Protein AF-A0A9E3ADY6-F1 (afdb_monomer_lite)

pLDDT: mean 89.78, std 7.15, range [55.94, 97.75]

Foldseek 3Di:
DVVVVVVVVVVVVVVVVCVVCVVPVVVVVVVVVVVVVVVVVCPDVVLVVVLVVVCVVCVVVVHHDPCSNVVSCVVVVVVVVVVVVVVVVVVVVVVVVVVVVVVVD

Radius of gyration: 21.52 Å; chains: 1; bounding box: 44×42×57 Å

Sequence (105 aa):
MAASFAMVVAANLGAWAFAAFAHAPTLLGAALLAYAFGLRHAFDADHIAAIDNVVRKLVQEGKRPYAVGLFFSLGHSTVVVLASIGIAVSATALKGRLEQAHLIG

Structure (mmCIF, N/CA/C/O backbone):
data_AF-A0A9E3ADY6-F1
#
_entry.id   AF-A0A9E3ADY6-F1
#
loop_
_atom_site.group_PDB
_atom_site.id
_atom_site.type_symbol
_atom_site.label_atom_id
_atom_site.label_alt_id
_atom_site.label_comp_id
_atom_site.label_asym_id
_atom_site.label_entity_id
_atom_site.label_seq_id
_atom_site.pdbx_PDB_ins_code
_atom_site.Cartn_x
_atom_site.Cartn_y
_atom_site.Cartn_z
_atom_site.occupancy
_atom_site.B_iso_or_equiv
_atom_site.auth_seq_id
_atom_site.auth_comp_id
_atom_site.auth_asym_id
_atom_site.auth_atom_id
_atom_site.pdbx_PDB_model_num
ATOM 1 N N . MET A 1 1 ? 14.697 -27.258 16.055 1.00 66.62 1 MET A N 1
ATOM 2 C CA . MET A 1 1 ? 14.034 -27.821 14.857 1.00 66.62 1 MET A CA 1
ATOM 3 C C . MET A 1 1 ? 13.241 -26.766 14.081 1.00 66.62 1 MET A C 1
ATOM 5 O O . MET A 1 1 ? 13.524 -26.576 12.912 1.00 66.62 1 MET A O 1
ATOM 9 N N . ALA A 1 2 ? 12.319 -26.013 14.694 1.00 76.62 2 ALA A N 1
ATOM 10 C CA . ALA A 1 2 ? 11.578 -24.955 13.983 1.00 76.62 2 ALA A CA 1
ATOM 11 C C . ALA A 1 2 ? 12.472 -23.809 13.452 1.00 76.62 2 ALA A C 1
ATOM 13 O O . ALA A 1 2 ? 12.310 -23.375 12.316 1.00 76.62 2 ALA A O 1
ATOM 14 N N . ALA A 1 3 ? 13.468 -23.377 14.235 1.00 82.75 3 ALA A N 1
ATOM 15 C CA . ALA A 1 3 ? 14.392 -22.307 13.840 1.00 82.75 3 ALA A CA 1
ATOM 16 C C . ALA A 1 3 ? 15.230 -22.650 12.593 1.00 82.75 3 ALA A C 1
ATOM 18 O O . ALA A 1 3 ? 15.433 -21.802 11.730 1.00 82.75 3 ALA A O 1
ATOM 19 N N . SER A 1 4 ? 15.668 -23.906 12.456 1.00 84.81 4 SER A N 1
ATOM 20 C CA . SER A 1 4 ? 16.431 -24.360 11.289 1.00 84.81 4 SER A CA 1
ATOM 21 C C . SER A 1 4 ? 15.569 -24.423 10.026 1.00 84.81 4 SER A C 1
ATOM 23 O O . SER A 1 4 ? 16.033 -24.034 8.961 1.00 84.81 4 SER A O 1
ATOM 25 N N . PHE A 1 5 ? 14.301 -24.838 10.135 1.00 89.88 5 PHE A N 1
ATOM 26 C CA . PHE A 1 5 ? 13.366 -24.800 9.004 1.00 89.88 5 PHE A CA 1
ATOM 27 C C . PHE A 1 5 ? 13.051 -23.366 8.567 1.00 89.88 5 PHE A C 1
ATOM 29 O O . PHE A 1 5 ? 13.124 -23.067 7.378 1.00 89.88 5 PHE A O 1
ATOM 36 N N . ALA A 1 6 ? 12.770 -22.465 9.514 1.00 90.00 6 ALA A N 1
ATOM 37 C CA . ALA A 1 6 ? 12.518 -21.056 9.214 1.00 90.00 6 ALA A CA 1
ATOM 38 C C . ALA A 1 6 ? 13.714 -20.397 8.506 1.00 90.00 6 ALA A C 1
ATOM 40 O O . ALA A 1 6 ? 13.534 -19.676 7.528 1.00 90.00 6 ALA A O 1
ATOM 41 N N . MET A 1 7 ? 14.936 -20.706 8.949 1.00 91.31 7 MET A N 1
ATOM 42 C CA . MET A 1 7 ? 16.163 -20.220 8.320 1.00 91.31 7 MET A CA 1
ATOM 43 C C . MET A 1 7 ? 16.314 -20.718 6.876 1.00 91.31 7 MET A C 1
ATOM 45 O O . MET A 1 7 ? 16.617 -19.925 5.990 1.00 91.31 7 MET A O 1
ATOM 49 N N . VAL A 1 8 ? 16.071 -22.008 6.614 1.00 93.00 8 VAL A N 1
ATOM 50 C CA . VAL A 1 8 ? 16.166 -22.579 5.256 1.00 93.00 8 V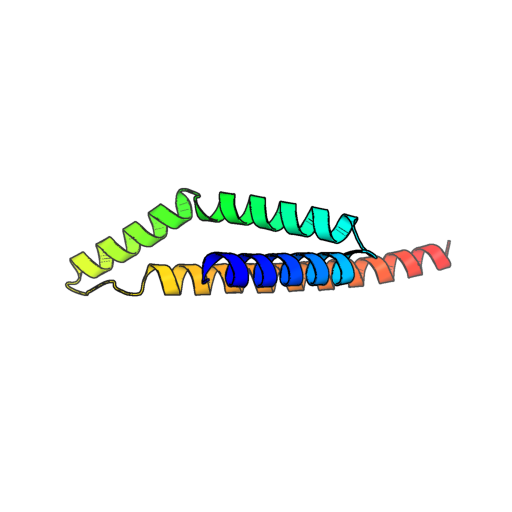AL A CA 1
ATOM 51 C C . VAL A 1 8 ? 15.108 -21.987 4.323 1.00 93.00 8 VAL A C 1
ATOM 53 O O . VAL A 1 8 ? 15.408 -21.707 3.162 1.00 93.00 8 VAL A O 1
ATOM 56 N N . VAL A 1 9 ? 13.890 -21.754 4.820 1.00 92.69 9 VAL A N 1
ATOM 57 C CA . VAL A 1 9 ? 12.824 -21.089 4.054 1.00 92.69 9 VAL A CA 1
ATOM 58 C C . VAL A 1 9 ? 13.212 -19.647 3.731 1.00 92.69 9 VAL A C 1
ATOM 60 O O . VAL A 1 9 ? 13.144 -19.248 2.572 1.00 92.69 9 VAL A O 1
ATOM 63 N N . ALA A 1 10 ? 13.686 -18.882 4.717 1.00 90.88 10 ALA A N 1
ATOM 64 C CA . ALA A 1 10 ? 14.126 -17.504 4.506 1.00 90.88 10 ALA A CA 1
ATOM 65 C C . ALA A 1 10 ? 15.295 -17.418 3.507 1.00 90.88 10 ALA A C 1
ATOM 67 O O . ALA A 1 10 ? 15.281 -16.575 2.612 1.00 90.88 10 ALA A O 1
ATOM 68 N N . ALA A 1 11 ? 16.271 -18.327 3.611 1.00 90.50 11 ALA A N 1
ATOM 69 C CA . ALA A 1 11 ? 17.401 -18.404 2.689 1.00 90.50 11 ALA A CA 1
ATOM 70 C C . ALA A 1 11 ? 16.960 -18.733 1.253 1.00 90.50 11 ALA A C 1
ATOM 72 O O . ALA A 1 11 ? 17.439 -18.108 0.309 1.00 90.50 11 ALA A O 1
ATOM 73 N N . ASN A 1 12 ? 16.011 -19.660 1.079 1.00 91.06 12 ASN A N 1
ATOM 74 C CA . ASN A 1 12 ? 15.456 -19.972 -0.238 1.00 91.06 12 ASN A CA 1
ATOM 75 C C . ASN A 1 12 ? 14.689 -18.786 -0.829 1.00 91.06 12 ASN A C 1
ATOM 77 O O . ASN A 1 12 ? 14.913 -18.445 -1.985 1.00 91.06 12 ASN A O 1
ATOM 81 N N . LEU A 1 13 ? 13.842 -18.112 -0.047 1.00 90.38 13 LEU A N 1
ATOM 82 C CA . LEU A 1 13 ? 13.121 -16.920 -0.510 1.00 90.38 13 LEU A CA 1
ATOM 83 C C . LEU A 1 13 ? 14.086 -15.802 -0.928 1.00 90.38 13 LEU A C 1
ATOM 85 O O . LEU A 1 13 ? 13.892 -15.184 -1.974 1.00 90.38 13 LEU A O 1
ATOM 89 N N . GLY A 1 14 ? 15.154 -15.589 -0.154 1.00 84.12 14 GLY A N 1
ATOM 90 C CA . GLY A 1 14 ? 16.215 -14.644 -0.496 1.00 84.12 14 GLY A CA 1
ATOM 91 C C . GLY A 1 14 ? 16.934 -15.012 -1.795 1.00 84.12 14 GLY A C 1
ATOM 92 O O . GLY A 1 14 ? 17.119 -14.152 -2.653 1.00 84.12 14 GLY A O 1
ATOM 93 N N . ALA A 1 15 ? 17.282 -16.288 -1.981 1.00 85.31 15 ALA A N 1
ATOM 94 C CA . ALA A 1 15 ? 17.931 -16.772 -3.198 1.00 85.31 15 ALA A CA 1
ATOM 95 C C . ALA A 1 15 ? 17.025 -16.659 -4.436 1.00 85.31 15 ALA A C 1
ATOM 97 O O . ALA A 1 15 ? 17.489 -16.244 -5.496 1.00 85.31 15 ALA A O 1
ATOM 98 N N . TRP A 1 16 ? 15.732 -16.970 -4.304 1.00 83.12 16 TRP A N 1
ATOM 99 C CA . TRP A 1 16 ? 14.751 -16.835 -5.384 1.00 83.12 16 TRP A CA 1
ATOM 100 C C . TRP A 1 16 ? 14.524 -15.375 -5.770 1.00 83.12 16 TRP A C 1
ATOM 102 O O . TRP A 1 16 ? 14.522 -15.055 -6.956 1.00 83.12 16 TRP A O 1
ATOM 112 N N . ALA A 1 17 ? 14.388 -14.479 -4.789 1.00 78.81 17 ALA A N 1
ATOM 113 C CA . ALA A 1 17 ? 14.292 -13.047 -5.049 1.00 78.81 17 ALA A CA 1
ATOM 114 C C . ALA A 1 17 ? 15.567 -12.531 -5.731 1.00 78.81 17 ALA A C 1
ATOM 116 O O . ALA A 1 17 ? 15.494 -11.859 -6.756 1.00 78.81 17 ALA A O 1
ATOM 117 N N . PHE A 1 18 ? 16.744 -12.901 -5.222 1.00 79.31 18 PHE A N 1
ATOM 118 C CA . PHE A 1 18 ? 18.010 -12.512 -5.835 1.00 79.31 18 PHE A CA 1
ATOM 119 C C . PHE A 1 18 ? 18.116 -13.005 -7.281 1.00 79.31 18 PHE A C 1
ATOM 121 O O . PHE A 1 18 ? 18.422 -12.210 -8.158 1.00 79.31 18 PHE A O 1
ATOM 128 N N . ALA A 1 19 ? 17.794 -14.271 -7.560 1.00 81.81 19 ALA A N 1
ATOM 129 C CA . ALA A 1 19 ? 17.806 -14.815 -8.917 1.00 81.81 19 ALA A CA 1
ATOM 130 C C . ALA A 1 19 ? 16.794 -14.118 -9.846 1.00 81.81 19 ALA A C 1
ATOM 132 O O . ALA A 1 19 ? 17.133 -13.787 -10.980 1.00 81.81 19 ALA A O 1
ATOM 133 N N . ALA A 1 20 ? 15.578 -13.839 -9.364 1.00 79.50 20 ALA A N 1
ATOM 134 C CA . ALA A 1 20 ? 14.536 -13.169 -10.144 1.00 79.50 20 ALA A CA 1
ATOM 135 C C . ALA A 1 20 ? 14.891 -11.714 -10.498 1.00 79.50 20 ALA A C 1
ATOM 137 O O . ALA A 1 20 ? 14.508 -11.226 -11.561 1.00 79.50 20 ALA A O 1
ATOM 138 N N . PHE A 1 21 ? 15.639 -11.025 -9.630 1.00 76.56 21 PHE A N 1
ATOM 139 C CA . PHE A 1 21 ? 16.004 -9.617 -9.804 1.00 76.56 21 PHE A CA 1
ATOM 140 C C . PHE A 1 21 ? 17.485 -9.387 -10.155 1.00 76.56 21 PHE A C 1
ATOM 142 O O . PHE A 1 21 ? 17.886 -8.238 -10.348 1.00 76.56 21 PHE A O 1
ATOM 149 N N . ALA A 1 22 ? 18.291 -10.445 -10.309 1.00 78.81 22 ALA A N 1
ATOM 150 C CA . ALA A 1 22 ? 19.719 -10.362 -10.642 1.00 78.81 22 ALA A CA 1
ATOM 151 C C . ALA A 1 22 ? 19.974 -9.595 -11.948 1.00 78.81 22 ALA A C 1
ATOM 153 O O . ALA A 1 22 ? 20.972 -8.890 -12.079 1.00 78.81 22 ALA A O 1
ATOM 154 N N . HIS A 1 23 ? 19.046 -9.696 -12.900 1.00 81.06 23 HIS A N 1
ATOM 155 C CA . HIS A 1 23 ? 19.117 -9.008 -14.189 1.00 81.06 23 HIS A CA 1
ATOM 156 C C . HIS A 1 23 ? 18.611 -7.554 -14.145 1.00 81.06 23 HIS A C 1
ATOM 158 O O . HIS A 1 23 ? 18.743 -6.838 -15.135 1.00 81.06 23 HIS A O 1
ATOM 164 N N . ALA A 1 24 ? 18.045 -7.100 -13.021 1.00 82.50 24 ALA A N 1
ATOM 165 C CA . ALA A 1 24 ? 17.486 -5.758 -12.864 1.00 82.50 24 ALA A CA 1
ATOM 166 C C . ALA A 1 24 ? 17.726 -5.174 -11.451 1.00 82.50 24 ALA A C 1
ATOM 168 O O . ALA A 1 24 ? 16.772 -4.845 -10.736 1.00 82.50 24 ALA A O 1
ATOM 169 N N . PRO A 1 25 ? 18.994 -4.990 -11.032 1.00 81.25 25 PRO A N 1
ATOM 170 C CA . PRO A 1 25 ? 19.331 -4.529 -9.681 1.00 81.25 25 PRO A CA 1
ATOM 171 C C . PRO A 1 25 ? 18.776 -3.131 -9.365 1.00 81.25 25 PRO A C 1
ATOM 173 O O . PRO A 1 25 ? 18.425 -2.837 -8.223 1.00 81.25 25 PRO A O 1
ATOM 176 N N . THR A 1 26 ? 18.632 -2.273 -10.377 1.00 86.06 26 THR A N 1
ATOM 177 C CA . THR A 1 26 ? 18.021 -0.944 -10.236 1.00 86.06 26 THR A CA 1
ATOM 178 C C . THR A 1 26 ? 16.526 -1.020 -9.925 1.00 86.06 26 THR A C 1
ATOM 180 O O . THR A 1 26 ? 16.043 -0.249 -9.097 1.00 86.06 26 THR A O 1
ATOM 183 N N . LEU A 1 27 ? 15.796 -1.972 -10.521 1.00 84.25 27 LEU A N 1
ATOM 184 C CA . LEU A 1 27 ? 14.380 -2.200 -10.217 1.00 84.25 27 LEU A CA 1
ATOM 185 C C . LEU A 1 27 ? 14.196 -2.742 -8.800 1.00 84.25 27 LEU A C 1
ATOM 187 O O . LEU A 1 27 ? 13.268 -2.325 -8.112 1.00 84.25 27 LEU A O 1
ATOM 191 N N . LEU A 1 28 ? 15.099 -3.611 -8.337 1.00 84.06 28 LEU A N 1
ATOM 192 C CA . LEU A 1 28 ? 15.078 -4.096 -6.957 1.00 84.06 28 LEU A CA 1
ATOM 193 C C . LEU A 1 28 ? 15.291 -2.951 -5.956 1.00 84.06 28 LEU A C 1
ATOM 195 O O . LEU A 1 28 ? 14.540 -2.831 -4.990 1.00 84.06 28 LEU A O 1
ATOM 199 N N . GLY A 1 29 ? 16.269 -2.076 -6.211 1.00 87.56 29 GLY A N 1
ATOM 200 C CA . GLY A 1 29 ? 16.496 -0.881 -5.394 1.00 87.56 29 GLY A CA 1
ATOM 201 C C . GLY A 1 29 ? 15.281 0.052 -5.370 1.00 87.56 29 GLY A C 1
ATOM 202 O O . GLY A 1 29 ? 14.856 0.486 -4.300 1.00 87.56 29 GLY A O 1
ATOM 203 N N . ALA A 1 30 ? 14.667 0.301 -6.530 1.00 89.62 30 ALA A N 1
ATOM 204 C CA . ALA A 1 30 ? 13.446 1.098 -6.629 1.00 89.62 30 ALA A CA 1
ATOM 205 C C . ALA A 1 30 ? 12.266 0.457 -5.878 1.00 89.62 30 ALA A C 1
ATOM 207 O O . ALA A 1 30 ? 11.536 1.164 -5.187 1.00 89.62 30 ALA A O 1
ATOM 208 N N . ALA A 1 31 ? 12.102 -0.868 -5.952 1.00 86.81 31 ALA A N 1
ATOM 209 C CA . ALA A 1 31 ? 11.058 -1.596 -5.234 1.00 86.81 31 ALA A CA 1
ATOM 210 C C . ALA A 1 31 ? 11.241 -1.519 -3.711 1.00 86.81 31 ALA A C 1
ATOM 212 O O . ALA A 1 31 ? 10.275 -1.281 -2.989 1.00 86.81 31 ALA A O 1
ATOM 213 N N . LEU A 1 32 ? 12.476 -1.661 -3.216 1.00 90.31 32 LEU A N 1
ATOM 214 C CA . LEU A 1 32 ? 12.785 -1.517 -1.790 1.00 90.31 32 LEU A CA 1
ATOM 215 C C . LEU A 1 32 ? 12.520 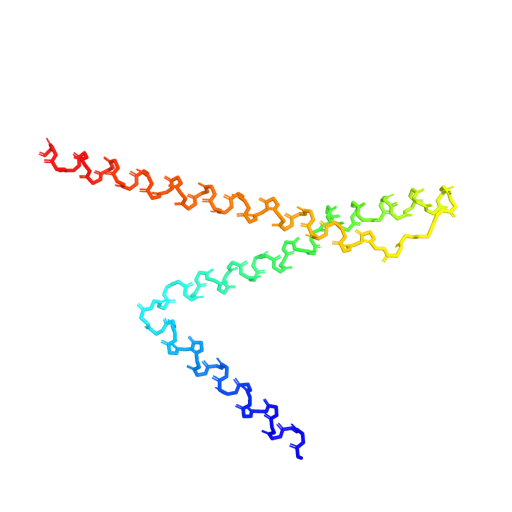-0.095 -1.289 1.00 90.31 32 LEU A C 1
ATOM 217 O O . LEU A 1 32 ? 11.928 0.077 -0.225 1.00 90.31 32 LEU A O 1
ATOM 221 N N . LEU A 1 33 ? 12.912 0.923 -2.062 1.00 93.62 33 LEU A N 1
ATOM 222 C CA . LEU A 1 33 ? 12.605 2.315 -1.736 1.00 93.62 33 LEU A CA 1
ATOM 223 C C . LEU A 1 33 ? 11.096 2.562 -1.741 1.00 93.62 33 LEU A C 1
ATOM 225 O O . LEU A 1 33 ? 10.578 3.123 -0.781 1.00 93.62 33 LEU A O 1
ATOM 229 N N . ALA A 1 34 ? 10.383 2.105 -2.773 1.00 91.31 34 ALA A N 1
ATOM 230 C CA . ALA A 1 34 ? 8.930 2.221 -2.851 1.00 91.31 34 ALA A CA 1
ATOM 231 C C . ALA A 1 34 ? 8.245 1.551 -1.649 1.00 91.31 34 ALA A C 1
ATOM 233 O O . ALA A 1 34 ? 7.338 2.134 -1.061 1.00 91.31 34 ALA A O 1
ATOM 234 N N . TYR A 1 35 ? 8.722 0.376 -1.228 1.00 90.56 35 TYR A N 1
ATOM 235 C CA . TYR A 1 35 ? 8.235 -0.302 -0.029 1.00 90.56 35 TYR A CA 1
ATOM 236 C C . TYR A 1 35 ? 8.514 0.502 1.247 1.00 90.56 35 TYR A C 1
ATOM 238 O O . TYR A 1 35 ? 7.614 0.682 2.061 1.00 90.56 35 TYR A O 1
ATOM 246 N N . ALA A 1 36 ? 9.727 1.033 1.419 1.00 94.88 36 ALA A N 1
ATOM 247 C CA . ALA A 1 36 ? 10.084 1.830 2.592 1.00 94.88 36 ALA A CA 1
ATOM 248 C C . ALA A 1 36 ? 9.285 3.143 2.673 1.00 94.88 36 ALA A C 1
ATOM 250 O O . ALA A 1 36 ? 8.774 3.495 3.738 1.00 94.88 36 ALA A O 1
ATOM 251 N N . PHE A 1 37 ? 9.133 3.851 1.550 1.00 94.44 37 PHE A N 1
ATOM 252 C CA . PHE A 1 37 ? 8.307 5.056 1.473 1.00 94.44 37 PHE A CA 1
ATOM 253 C C . PHE A 1 37 ? 6.825 4.744 1.689 1.00 94.44 37 PHE A C 1
ATOM 255 O O . PHE A 1 37 ? 6.162 5.485 2.406 1.00 94.44 37 PHE A O 1
ATOM 262 N N . GLY A 1 38 ? 6.321 3.634 1.145 1.00 91.81 38 GLY A N 1
ATOM 263 C CA . GLY A 1 38 ? 4.956 3.169 1.391 1.00 91.81 38 GLY A CA 1
ATOM 264 C C . GLY A 1 38 ? 4.713 2.808 2.857 1.00 91.81 38 GLY A C 1
ATOM 265 O O . GLY A 1 38 ? 3.696 3.200 3.421 1.00 91.81 38 GLY A O 1
ATOM 266 N N . LEU A 1 39 ? 5.668 2.131 3.504 1.00 91.31 39 LEU A N 1
ATOM 267 C CA . LEU A 1 39 ? 5.595 1.806 4.929 1.00 91.31 39 LEU A CA 1
ATOM 268 C C . LEU A 1 39 ? 5.564 3.074 5.782 1.00 91.31 39 LEU A C 1
ATOM 270 O O . LEU A 1 39 ? 4.762 3.158 6.703 1.00 91.31 39 LEU A O 1
ATOM 274 N N . ARG A 1 40 ? 6.399 4.071 5.461 1.00 93.31 40 ARG A N 1
ATOM 275 C CA . ARG A 1 40 ? 6.351 5.385 6.116 1.00 93.31 40 ARG A CA 1
ATOM 276 C C . ARG A 1 40 ? 4.991 6.053 5.916 1.00 93.31 40 ARG A C 1
ATOM 278 O O . ARG A 1 40 ? 4.412 6.508 6.892 1.00 93.31 40 ARG A O 1
ATOM 285 N N . HIS A 1 41 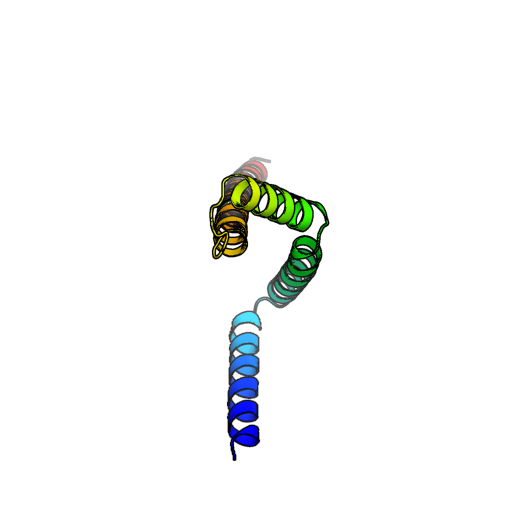? 4.498 6.077 4.680 1.00 92.88 41 HIS A N 1
ATOM 286 C CA . HIS A 1 41 ? 3.227 6.706 4.335 1.00 92.88 41 HIS A CA 1
ATOM 287 C C . HIS A 1 41 ? 2.042 6.076 5.077 1.00 92.88 41 HIS A C 1
ATOM 289 O O . HIS A 1 41 ? 1.145 6.783 5.512 1.00 92.88 41 HIS A O 1
ATOM 295 N N . ALA A 1 42 ? 2.062 4.760 5.302 1.00 87.56 42 ALA A N 1
ATOM 296 C CA . ALA A 1 42 ? 1.014 4.064 6.051 1.00 87.56 42 ALA A CA 1
ATOM 297 C C . ALA A 1 42 ? 0.876 4.518 7.522 1.00 87.56 42 ALA A C 1
ATOM 299 O O . ALA A 1 42 ? -0.139 4.226 8.155 1.00 87.56 42 ALA A O 1
ATOM 300 N N . PHE A 1 43 ? 1.885 5.199 8.078 1.00 89.62 43 PHE A N 1
ATOM 301 C CA . PHE A 1 43 ? 1.860 5.772 9.429 1.00 89.62 43 PHE A CA 1
ATOM 302 C C . PHE A 1 43 ? 1.563 7.278 9.445 1.00 89.62 43 PHE A C 1
ATOM 304 O O . PHE A 1 43 ? 1.644 7.898 10.510 1.00 89.62 43 PHE A O 1
ATOM 311 N N . ASP A 1 44 ? 1.232 7.878 8.301 1.00 93.56 44 ASP A N 1
ATOM 312 C CA . ASP A 1 44 ? 0.897 9.294 8.242 1.00 93.56 44 ASP A CA 1
ATOM 313 C C . ASP A 1 44 ? -0.401 9.590 9.026 1.00 93.56 44 ASP A C 1
ATOM 315 O O . ASP A 1 44 ? -1.302 8.758 9.196 1.00 93.56 44 ASP A O 1
ATOM 319 N N . ALA A 1 45 ? -0.473 10.802 9.583 1.00 93.75 45 ALA A N 1
ATOM 320 C CA . ALA A 1 45 ? -1.522 11.181 10.529 1.00 93.75 45 ALA A CA 1
ATOM 321 C C . ALA A 1 45 ? -2.925 11.226 9.901 1.00 93.75 45 ALA A C 1
ATOM 323 O O . ALA A 1 45 ? -3.919 11.088 10.614 1.00 93.75 45 ALA A O 1
ATOM 324 N N . ASP A 1 46 ? -3.024 11.409 8.586 1.00 93.88 46 ASP A N 1
ATOM 325 C CA . ASP A 1 46 ? -4.286 11.435 7.852 1.00 93.88 46 ASP A CA 1
ATOM 326 C C . ASP A 1 46 ? -4.976 10.066 7.851 1.00 93.88 46 ASP A C 1
ATOM 328 O O . ASP A 1 46 ? -6.189 10.000 8.063 1.00 93.88 46 ASP A O 1
ATOM 332 N N . HIS A 1 47 ? -4.223 8.968 7.709 1.00 94.06 47 HIS A N 1
ATOM 333 C CA . HIS A 1 47 ? -4.781 7.612 7.783 1.00 94.06 47 HIS A CA 1
ATOM 334 C C . HIS A 1 47 ? -5.323 7.314 9.180 1.00 94.06 47 HIS A C 1
ATOM 336 O O . HIS A 1 47 ? -6.454 6.842 9.327 1.00 94.06 47 HIS A O 1
ATOM 342 N N . ILE A 1 48 ? -4.547 7.653 10.214 1.00 93.88 48 ILE A N 1
ATOM 343 C CA . ILE A 1 48 ? -4.942 7.457 11.614 1.00 93.88 48 ILE A CA 1
ATOM 344 C C . ILE A 1 48 ? -6.182 8.300 11.942 1.00 93.88 48 ILE A C 1
ATOM 346 O O . ILE A 1 48 ? -7.150 7.776 12.496 1.00 93.88 48 ILE A O 1
ATOM 350 N N . ALA A 1 49 ? -6.192 9.580 11.559 1.00 96.00 49 ALA A N 1
ATOM 351 C CA . ALA A 1 49 ? -7.312 10.485 11.813 1.00 96.00 49 ALA A CA 1
ATOM 352 C C . ALA A 1 49 ? -8.590 10.061 11.073 1.00 96.00 49 ALA A C 1
ATOM 354 O O . ALA A 1 49 ? -9.686 10.146 11.630 1.00 96.00 49 ALA A O 1
ATOM 355 N N . ALA A 1 50 ? -8.475 9.573 9.834 1.00 94.94 50 ALA A N 1
ATOM 356 C CA . ALA A 1 50 ? -9.616 9.074 9.073 1.00 94.94 50 ALA A CA 1
ATOM 357 C C . ALA A 1 50 ? -10.240 7.833 9.731 1.00 94.94 50 ALA A C 1
ATOM 359 O O . ALA A 1 50 ? -11.459 7.784 9.917 1.00 94.94 50 ALA A O 1
ATOM 360 N N . ILE A 1 51 ? -9.416 6.853 10.126 1.00 95.75 51 ILE A N 1
ATOM 361 C CA . ILE A 1 51 ? -9.889 5.644 10.812 1.00 95.75 51 ILE A CA 1
ATOM 362 C C . ILE A 1 51 ? -10.534 6.010 12.155 1.00 95.75 51 ILE A C 1
ATOM 364 O O . ILE A 1 51 ? -11.648 5.559 12.426 1.00 95.75 51 ILE A O 1
ATOM 368 N N . ASP A 1 52 ? -9.886 6.851 12.968 1.00 96.00 52 ASP A N 1
ATOM 369 C CA . ASP A 1 52 ? -10.405 7.274 14.277 1.00 96.00 52 ASP A CA 1
ATOM 370 C C . ASP A 1 52 ? -11.760 7.987 14.151 1.00 96.00 52 ASP A C 1
ATOM 372 O O . ASP A 1 52 ? -12.713 7.622 14.840 1.00 96.00 52 ASP A O 1
ATOM 376 N N . ASN A 1 53 ? -11.901 8.924 13.208 1.00 96.62 53 ASN A N 1
ATOM 377 C CA . ASN A 1 53 ? -13.165 9.627 12.976 1.00 96.62 53 ASN A CA 1
ATOM 378 C C . ASN A 1 53 ? -14.310 8.669 12.612 1.00 96.62 53 ASN A C 1
ATOM 380 O O . ASN A 1 53 ? -15.418 8.789 13.143 1.00 96.62 53 ASN A O 1
ATOM 384 N N . VAL A 1 54 ? -14.058 7.690 11.737 1.00 96.12 54 VAL A N 1
ATOM 385 C CA . VAL A 1 54 ? -15.074 6.701 11.341 1.00 96.12 54 VAL A CA 1
ATOM 386 C C . VAL A 1 54 ? -15.419 5.767 12.502 1.00 96.12 54 VAL A C 1
ATOM 388 O O . VAL A 1 54 ? -16.598 5.487 12.732 1.00 96.12 54 VAL A O 1
ATOM 391 N N . VAL A 1 55 ? -14.420 5.316 13.265 1.00 97.06 55 VAL A N 1
ATOM 392 C CA . VAL A 1 55 ? -14.614 4.497 14.470 1.00 97.06 55 VAL A CA 1
ATOM 393 C C . VAL A 1 55 ? -15.470 5.247 15.490 1.00 97.06 55 VAL A C 1
ATOM 395 O O . VAL A 1 55 ? -16.484 4.710 15.937 1.00 97.06 55 VAL A O 1
ATOM 398 N N . ARG A 1 56 ? -15.126 6.501 15.810 1.00 96.25 56 ARG A N 1
ATOM 399 C CA . ARG A 1 56 ? -15.888 7.344 16.744 1.00 96.25 56 ARG A CA 1
ATOM 400 C C . ARG A 1 56 ? -17.323 7.546 16.282 1.00 96.25 56 ARG A C 1
ATOM 402 O O . ARG A 1 56 ? -18.235 7.385 17.088 1.00 96.25 56 ARG A O 1
ATOM 409 N N . LYS 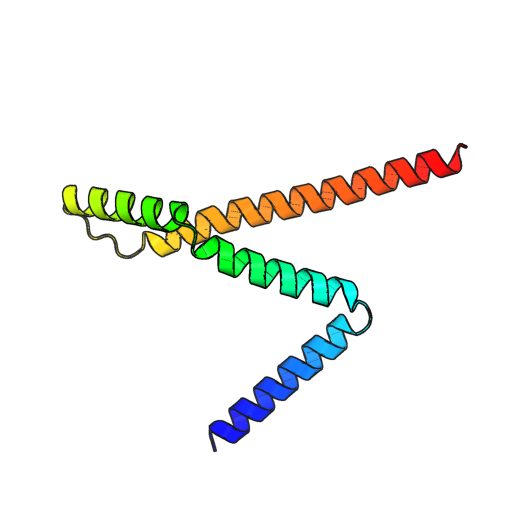A 1 57 ? -17.536 7.832 14.995 1.00 95.75 57 LYS A N 1
ATOM 410 C CA . LYS A 1 57 ? -18.877 7.979 14.416 1.00 95.75 57 LYS A CA 1
ATOM 411 C C . LYS A 1 57 ? -19.707 6.701 14.564 1.00 95.75 57 LYS A C 1
ATOM 413 O O . LYS A 1 57 ? -20.850 6.762 15.001 1.00 95.75 57 LYS A O 1
ATOM 418 N N . LEU A 1 58 ? -19.140 5.537 14.247 1.00 96.19 58 LEU A N 1
ATOM 419 C CA . LEU A 1 58 ? -19.843 4.256 14.382 1.00 96.19 58 LEU A CA 1
ATOM 420 C C . LEU A 1 58 ? -20.182 3.937 15.841 1.00 96.19 58 LEU A C 1
ATOM 422 O O . LEU A 1 58 ? -21.285 3.472 16.113 1.00 96.19 58 LEU A O 1
ATOM 426 N N . VAL A 1 59 ? -19.275 4.234 16.774 1.00 96.94 59 VAL A N 1
ATOM 427 C CA . VAL A 1 59 ? -19.524 4.065 18.213 1.00 96.94 59 VAL A CA 1
ATOM 428 C C . VAL A 1 59 ? -20.631 5.003 18.701 1.00 96.94 59 VAL A C 1
ATOM 430 O O . VAL A 1 59 ? -21.503 4.561 19.443 1.00 96.94 59 VAL A O 1
ATOM 433 N N . GLN A 1 60 ? -20.648 6.264 18.255 1.00 96.62 60 GLN A N 1
ATOM 434 C CA . GLN A 1 60 ? -21.727 7.216 18.562 1.00 96.62 60 GLN A CA 1
ATOM 435 C C . GLN A 1 60 ? -23.089 6.751 18.023 1.00 96.62 60 GLN A C 1
ATOM 437 O O . GLN A 1 60 ? -24.112 6.973 18.662 1.00 96.62 60 GLN A O 1
ATOM 442 N N . GLU A 1 61 ? -23.107 6.054 16.885 1.00 96.31 61 GLU A N 1
ATOM 443 C CA . GLU A 1 61 ? -24.303 5.411 16.321 1.00 96.31 61 GLU A CA 1
ATOM 444 C C . GLU A 1 61 ? -24.666 4.071 17.003 1.00 96.31 61 GLU A C 1
ATOM 446 O O . GLU A 1 61 ? -25.583 3.383 16.555 1.00 96.31 61 GLU A O 1
ATOM 451 N N . GLY A 1 62 ? -23.944 3.654 18.051 1.00 94.62 62 GLY A N 1
ATOM 452 C CA . GLY A 1 62 ? -24.154 2.378 18.747 1.00 94.62 62 GLY A CA 1
ATOM 453 C C . GLY A 1 62 ? -23.710 1.137 17.957 1.00 94.62 62 GLY A C 1
ATOM 454 O O . GLY A 1 62 ? -24.014 0.008 18.348 1.00 94.62 62 GLY A O 1
ATOM 455 N N . LYS A 1 63 ? -22.992 1.315 16.843 1.00 94.19 63 LYS A N 1
ATOM 456 C CA . LYS A 1 63 ? -22.478 0.235 15.989 1.00 94.19 63 LYS A CA 1
ATOM 457 C C . LYS A 1 63 ? -21.098 -0.215 16.462 1.00 94.19 63 LYS A C 1
ATOM 459 O O . LYS A 1 63 ? -20.340 0.543 17.060 1.00 94.19 63 LYS A O 1
ATOM 464 N N . ARG A 1 64 ? -20.736 -1.463 16.152 1.00 91.75 64 ARG A N 1
ATOM 465 C CA . ARG A 1 64 ? -19.423 -2.024 16.502 1.00 91.75 64 ARG A CA 1
ATOM 466 C C . ARG A 1 64 ? -18.437 -1.941 15.322 1.00 91.75 64 ARG A C 1
ATOM 468 O O . ARG A 1 64 ? -18.677 -2.586 14.302 1.00 91.75 64 ARG A O 1
ATOM 475 N N . PRO A 1 65 ? -17.325 -1.192 15.431 1.00 90.44 65 PRO A N 1
ATOM 476 C CA . PRO A 1 65 ? -16.447 -0.884 14.298 1.00 90.44 65 PRO A CA 1
ATOM 477 C C . PRO A 1 65 ? -15.304 -1.905 14.101 1.00 90.44 65 PRO A C 1
ATOM 479 O O . PRO A 1 65 ? -14.133 -1.546 14.146 1.00 90.44 65 PRO A O 1
ATOM 482 N N . TYR A 1 66 ? -15.610 -3.185 13.864 1.00 91.19 66 TYR A N 1
ATOM 483 C CA . TYR A 1 66 ? -14.575 -4.238 13.793 1.00 91.19 66 TYR A CA 1
ATOM 484 C C . TYR A 1 66 ? -13.705 -4.226 12.524 1.00 91.19 66 TYR A C 1
ATOM 486 O O . TYR A 1 66 ? -12.570 -4.688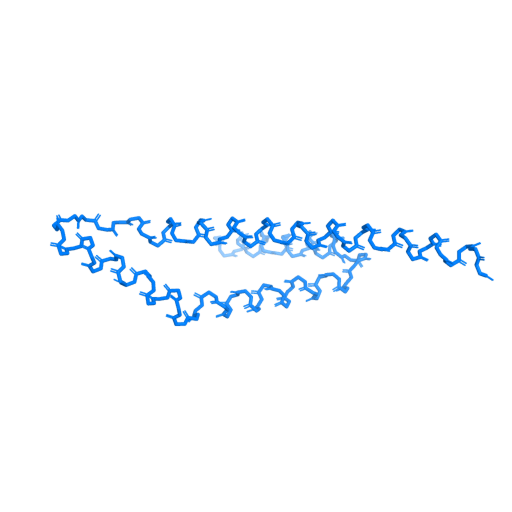 12.561 1.00 91.19 66 TYR A O 1
ATOM 494 N N . ALA A 1 67 ? -14.223 -3.720 11.400 1.00 94.19 67 ALA A N 1
ATOM 495 C CA . ALA A 1 67 ? -13.580 -3.849 10.085 1.00 94.19 67 ALA A CA 1
ATOM 496 C C . ALA A 1 67 ? -13.160 -2.510 9.449 1.00 94.19 67 ALA A C 1
ATOM 498 O O . ALA A 1 67 ? -12.763 -2.485 8.287 1.00 94.19 67 ALA A O 1
ATOM 499 N N . VAL A 1 68 ? -13.241 -1.392 10.183 1.00 95.56 68 VAL A N 1
ATOM 500 C CA . VAL A 1 68 ? -12.994 -0.044 9.629 1.00 95.56 68 VAL A CA 1
ATOM 501 C C . VAL A 1 68 ? -11.592 0.074 9.032 1.00 95.56 68 VAL A C 1
ATOM 503 O O . VAL A 1 68 ? -11.455 0.515 7.895 1.00 95.56 68 VAL A O 1
ATOM 506 N N . GLY A 1 69 ? -10.568 -0.381 9.759 1.00 93.19 69 GLY A N 1
ATOM 507 C CA . GLY A 1 69 ? -9.186 -0.360 9.272 1.00 93.19 69 GLY A CA 1
ATOM 508 C C . GLY A 1 69 ? -8.983 -1.217 8.019 1.00 93.19 69 GLY A C 1
ATOM 509 O O . GLY A 1 69 ? -8.343 -0.772 7.075 1.00 93.19 69 GLY A O 1
ATOM 510 N N . LEU A 1 70 ? -9.599 -2.405 7.960 1.00 94.06 70 LEU A N 1
ATOM 511 C CA . LEU A 1 70 ? -9.503 -3.290 6.794 1.00 94.06 70 LEU A CA 1
ATOM 512 C C . LEU A 1 70 ? -10.082 -2.629 5.537 1.00 94.06 70 LEU A C 1
ATOM 514 O O . LEU A 1 70 ? -9.428 -2.6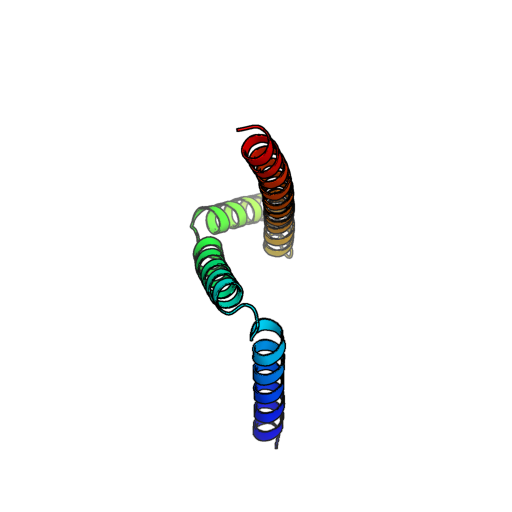15 4.497 1.00 94.06 70 LEU A O 1
ATOM 518 N N . PHE A 1 71 ? -11.291 -2.068 5.629 1.00 95.00 71 PHE A N 1
ATOM 519 C CA . PHE A 1 71 ? -11.926 -1.400 4.491 1.00 95.00 71 PHE A CA 1
ATOM 520 C C . PHE A 1 71 ? -11.205 -0.109 4.093 1.00 95.00 71 PHE A C 1
ATOM 522 O O . PHE A 1 71 ? -11.119 0.186 2.902 1.00 95.00 71 PHE A O 1
ATOM 529 N N . PHE A 1 72 ? -10.645 0.624 5.061 1.00 94.56 72 PHE A N 1
ATOM 530 C CA . PHE A 1 72 ? -9.799 1.783 4.792 1.00 94.56 72 PHE A CA 1
ATOM 531 C C . PHE A 1 72 ? -8.565 1.391 3.971 1.00 94.56 72 PHE A C 1
ATOM 533 O O . PHE A 1 72 ? -8.349 1.937 2.888 1.00 94.56 72 PHE A O 1
ATOM 540 N N . SER A 1 73 ? -7.801 0.397 4.436 1.00 92.25 73 SER A N 1
ATOM 541 C CA . SER A 1 73 ? -6.610 -0.079 3.730 1.00 92.25 73 SER A CA 1
ATOM 542 C C . SER A 1 73 ? -6.956 -0.648 2.354 1.00 92.25 73 SER A C 1
ATOM 544 O O . SER A 1 73 ? -6.302 -0.297 1.379 1.00 92.25 73 SER A O 1
ATOM 546 N N . LEU A 1 74 ? -8.019 -1.453 2.234 1.00 95.31 74 LEU A N 1
ATOM 547 C CA . LEU A 1 74 ? -8.453 -2.016 0.950 1.00 95.31 74 LEU A CA 1
ATOM 548 C C . LEU A 1 74 ? -8.816 -0.916 -0.064 1.00 95.31 74 LEU A C 1
ATOM 550 O O . LEU A 1 74 ? -8.380 -0.959 -1.217 1.00 95.31 74 LEU A O 1
ATOM 554 N N . GLY A 1 75 ? -9.598 0.079 0.365 1.00 95.19 75 GLY A N 1
ATOM 555 C CA . GLY A 1 75 ? -10.007 1.197 -0.482 1.00 95.19 75 GLY A CA 1
ATOM 556 C C . GLY A 1 75 ? -8.817 2.049 -0.921 1.00 95.19 75 GLY A C 1
ATOM 557 O O . GLY A 1 75 ? -8.639 2.293 -2.115 1.00 95.19 75 GLY A O 1
ATOM 558 N N . HIS A 1 76 ? -7.962 2.440 0.027 1.00 94.31 76 HIS A N 1
ATOM 559 C CA . HIS A 1 76 ? -6.775 3.244 -0.258 1.00 94.31 76 HIS A CA 1
ATOM 560 C C . HIS A 1 76 ? -5.805 2.510 -1.199 1.00 94.31 76 HIS A C 1
ATOM 562 O O . HIS A 1 76 ? -5.411 3.057 -2.230 1.00 94.31 76 HIS A O 1
ATOM 568 N N . SER A 1 77 ? -5.491 1.239 -0.922 1.00 92.88 77 SER A N 1
ATOM 569 C CA . SER A 1 77 ? -4.618 0.430 -1.781 1.00 92.88 77 SER A CA 1
ATOM 570 C C . SER A 1 77 ? -5.173 0.262 -3.195 1.00 92.88 77 SER A C 1
ATOM 572 O O . SER A 1 77 ? -4.403 0.297 -4.151 1.00 92.88 77 SER A O 1
ATOM 574 N N . THR A 1 78 ? -6.494 0.135 -3.359 1.00 96.31 78 THR A N 1
ATOM 575 C CA . THR A 1 78 ? -7.114 0.022 -4.690 1.00 96.31 78 THR A CA 1
ATOM 576 C C . THR A 1 78 ? -6.830 1.260 -5.540 1.00 96.31 78 THR A C 1
ATOM 578 O O . THR A 1 78 ? -6.411 1.138 -6.692 1.00 96.31 78 THR A O 1
ATOM 581 N N . VAL A 1 79 ? -6.993 2.458 -4.969 1.00 96.12 79 VAL A N 1
ATOM 582 C CA . VAL A 1 79 ? -6.717 3.720 -5.673 1.00 96.12 79 VAL A CA 1
ATOM 583 C C . VAL A 1 79 ? -5.236 3.831 -6.037 1.00 96.12 79 VAL A C 1
ATOM 585 O O . VAL A 1 79 ? -4.912 4.179 -7.171 1.00 96.12 79 VAL A O 1
ATOM 588 N N . VAL A 1 80 ? -4.335 3.477 -5.116 1.00 94.38 80 VAL A N 1
ATOM 589 C CA . VAL A 1 80 ? -2.882 3.515 -5.355 1.00 94.38 80 VAL A CA 1
ATOM 590 C C . VAL A 1 80 ? -2.467 2.556 -6.476 1.00 94.38 80 VAL A C 1
ATOM 592 O O . VAL A 1 80 ? -1.675 2.931 -7.343 1.00 94.38 80 VAL A O 1
ATOM 595 N N . VAL A 1 81 ? -3.019 1.339 -6.508 1.00 95.44 81 VAL A N 1
ATOM 596 C CA . VAL A 1 81 ? -2.737 0.350 -7.564 1.00 95.44 81 VAL A CA 1
ATOM 597 C C . VAL A 1 81 ? -3.221 0.853 -8.921 1.00 95.44 81 VAL A C 1
ATOM 599 O O . VAL A 1 81 ? -2.460 0.825 -9.889 1.00 95.44 81 VAL A O 1
ATOM 602 N N . LEU A 1 82 ? -4.451 1.368 -9.000 1.00 97.75 82 LEU A N 1
ATOM 603 C CA . LEU A 1 82 ? -4.993 1.919 -10.244 1.00 97.75 82 LEU A CA 1
ATOM 604 C C . LEU A 1 82 ? -4.181 3.122 -10.739 1.00 97.75 82 LEU A C 1
ATOM 606 O O . LEU A 1 82 ? -3.854 3.190 -11.924 1.00 97.75 82 LEU A O 1
ATOM 610 N N . ALA A 1 83 ? -3.800 4.034 -9.841 1.00 96.81 83 ALA A N 1
ATOM 611 C CA . ALA A 1 83 ? -2.948 5.172 -10.176 1.00 96.81 83 ALA A CA 1
ATOM 612 C C . ALA A 1 83 ? -1.575 4.716 -10.700 1.00 96.81 83 ALA A C 1
ATOM 614 O O . ALA A 1 83 ? -1.107 5.217 -11.721 1.00 96.81 83 ALA A O 1
ATOM 615 N N . SER A 1 84 ? -0.964 3.716 -10.059 1.00 94.25 84 SER A N 1
ATOM 616 C CA . SER A 1 84 ? 0.322 3.139 -10.478 1.00 94.25 84 SER A CA 1
ATOM 617 C C . SER A 1 84 ? 0.248 2.514 -11.873 1.00 94.25 84 SER A C 1
ATOM 619 O O . SER A 1 84 ? 1.122 2.757 -12.706 1.00 94.25 84 SER A O 1
ATOM 621 N N . ILE A 1 85 ? -0.821 1.763 -12.166 1.00 96.31 85 ILE A N 1
ATOM 622 C CA . ILE A 1 85 ? -1.072 1.205 -13.504 1.00 96.31 85 ILE A CA 1
ATOM 623 C C . ILE A 1 85 ? -1.245 2.335 -14.525 1.00 96.31 85 ILE A C 1
ATOM 625 O O . ILE A 1 85 ? -0.626 2.300 -15.588 1.00 96.31 85 ILE A O 1
ATOM 629 N N . GLY A 1 86 ? -2.037 3.360 -14.199 1.00 97.31 86 GLY A N 1
ATOM 630 C CA . GLY A 1 86 ? -2.247 4.516 -15.071 1.00 97.31 86 GLY A CA 1
ATOM 631 C C . GLY A 1 86 ? -0.943 5.242 -15.412 1.00 97.31 86 GLY A C 1
ATOM 632 O O . GLY A 1 86 ? -0.704 5.572 -16.576 1.00 97.31 86 GLY A O 1
ATOM 633 N N . ILE A 1 87 ? -0.064 5.425 -14.424 1.00 95.25 87 ILE A N 1
ATOM 634 C CA . ILE A 1 87 ? 1.270 6.006 -14.619 1.00 95.25 87 ILE A CA 1
ATOM 635 C C . ILE A 1 87 ? 2.129 5.104 -15.515 1.00 95.25 87 ILE A C 1
ATOM 637 O O . ILE A 1 87 ? 2.738 5.603 -16.459 1.00 95.25 87 ILE A O 1
ATOM 641 N N . ALA A 1 88 ? 2.151 3.789 -15.279 1.00 93.38 88 ALA A N 1
ATOM 642 C CA . ALA A 1 88 ? 2.939 2.848 -16.079 1.00 93.38 88 ALA A CA 1
ATOM 643 C C . ALA A 1 88 ? 2.506 2.820 -17.558 1.00 93.38 88 ALA A C 1
ATOM 645 O O . ALA A 1 88 ? 3.349 2.866 -18.462 1.00 93.38 88 ALA A O 1
ATOM 646 N N . VAL A 1 89 ? 1.194 2.808 -17.813 1.00 95.88 89 VAL A N 1
ATOM 647 C CA . VAL A 1 89 ? 0.630 2.884 -19.170 1.00 95.88 89 VAL A CA 1
ATOM 648 C C . VAL A 1 89 ? 1.004 4.212 -19.827 1.00 95.88 89 VAL A C 1
ATOM 650 O O . VAL A 1 89 ? 1.503 4.224 -20.952 1.00 95.88 89 VAL A O 1
ATOM 653 N N . SER A 1 90 ? 0.834 5.324 -19.109 1.00 94.31 90 SER A N 1
ATOM 654 C CA . SER A 1 90 ? 1.142 6.665 -19.621 1.00 94.31 90 SER A CA 1
ATOM 655 C C . SER A 1 90 ? 2.628 6.828 -19.954 1.00 94.31 90 SER A C 1
ATOM 657 O O . SER A 1 90 ? 2.969 7.343 -21.019 1.00 94.31 90 SER A O 1
ATOM 659 N N . ALA A 1 91 ? 3.519 6.338 -19.088 1.00 92.88 91 ALA A N 1
ATOM 660 C CA . ALA A 1 91 ? 4.962 6.364 -19.313 1.00 92.88 91 ALA A CA 1
ATOM 661 C C . ALA A 1 91 ? 5.363 5.549 -20.554 1.00 92.88 91 ALA A C 1
ATOM 663 O O . ALA A 1 91 ? 6.177 6.001 -21.361 1.00 92.88 91 ALA A O 1
ATOM 664 N N . THR A 1 92 ? 4.748 4.379 -20.749 1.00 91.56 92 THR A N 1
ATOM 665 C CA . THR A 1 92 ? 5.006 3.518 -21.915 1.00 91.56 92 THR A CA 1
ATOM 666 C C . THR A 1 92 ? 4.518 4.169 -23.211 1.00 91.56 92 THR A C 1
ATOM 668 O O . THR A 1 92 ? 5.242 4.185 -24.207 1.00 91.56 92 THR A O 1
ATOM 671 N N . ALA A 1 93 ? 3.324 4.769 -23.193 1.00 91.44 93 ALA A N 1
ATOM 672 C CA . ALA A 1 93 ? 2.773 5.483 -24.342 1.00 91.44 93 ALA A CA 1
ATOM 673 C C . ALA A 1 93 ? 3.632 6.698 -24.733 1.00 91.44 93 ALA A C 1
ATOM 675 O O . ALA A 1 93 ? 3.895 6.918 -25.917 1.00 91.44 93 ALA A O 1
ATOM 676 N N . LEU A 1 94 ? 4.112 7.468 -23.749 1.00 92.44 94 LEU A N 1
ATOM 677 C CA . LEU A 1 94 ? 4.988 8.613 -23.997 1.00 92.44 94 LEU A CA 1
ATOM 678 C C . LEU A 1 94 ? 6.331 8.178 -24.594 1.00 92.44 94 LEU A C 1
ATOM 680 O O . LEU A 1 94 ? 6.779 8.784 -25.566 1.00 92.44 94 LEU A O 1
ATOM 684 N N . LYS A 1 95 ? 6.937 7.103 -24.070 1.00 90.38 95 LYS A N 1
ATOM 685 C CA . LYS A 1 95 ? 8.177 6.539 -24.621 1.00 90.38 95 LYS A CA 1
ATOM 686 C C . LYS A 1 95 ? 8.023 6.192 -26.104 1.00 90.38 95 LYS A C 1
ATOM 688 O O . LYS A 1 95 ? 8.863 6.592 -26.900 1.00 90.38 95 LYS A O 1
ATOM 693 N N . GLY A 1 96 ? 6.930 5.528 -26.490 1.00 85.06 96 GLY A N 1
ATOM 694 C CA . GLY A 1 96 ? 6.667 5.189 -27.894 1.00 85.06 96 GLY A CA 1
ATOM 695 C C . GLY A 1 96 ? 6.594 6.413 -28.817 1.00 85.06 96 GLY A C 1
ATOM 696 O O . GLY A 1 96 ? 7.137 6.389 -29.918 1.00 85.06 96 GLY A O 1
ATOM 697 N N . ARG A 1 97 ? 5.989 7.517 -28.355 1.00 83.56 97 ARG A N 1
ATOM 698 C CA . ARG A 1 97 ? 5.923 8.771 -29.129 1.00 83.56 97 ARG A CA 1
ATOM 699 C C . ARG A 1 97 ? 7.280 9.458 -29.268 1.00 83.56 97 ARG A C 1
ATOM 701 O O . ARG A 1 97 ? 7.547 10.045 -30.311 1.00 83.56 97 ARG A O 1
ATOM 708 N N . LEU A 1 98 ? 8.108 9.407 -28.225 1.00 85.88 98 LEU A N 1
ATOM 709 C CA . LEU A 1 98 ? 9.453 9.984 -28.243 1.00 85.88 98 LEU A CA 1
ATOM 710 C C . LEU A 1 98 ? 10.388 9.201 -29.170 1.00 85.88 98 LEU A C 1
ATOM 712 O O . LEU A 1 98 ? 11.091 9.817 -29.960 1.00 85.88 98 LEU A O 1
ATOM 716 N N . GLU A 1 99 ? 10.340 7.867 -29.135 1.00 84.50 99 GLU A N 1
ATOM 717 C CA . GLU A 1 99 ? 11.071 7.000 -30.074 1.00 84.50 99 GLU A CA 1
ATOM 718 C C . GLU A 1 99 ? 10.659 7.294 -31.522 1.00 84.50 99 GLU A C 1
ATOM 720 O O . GLU A 1 99 ? 11.504 7.479 -32.393 1.00 84.50 99 GLU A O 1
ATOM 725 N N . GLN A 1 100 ? 9.355 7.435 -31.778 1.00 81.69 100 GLN A N 1
ATOM 726 C CA . GLN A 1 100 ? 8.866 7.792 -33.105 1.00 81.69 100 GLN A CA 1
ATOM 727 C C . GLN A 1 100 ? 9.358 9.175 -33.544 1.00 81.69 100 GLN A C 1
ATOM 729 O O . GLN A 1 100 ? 9.776 9.310 -34.684 1.00 81.69 100 GLN A O 1
ATOM 734 N N . ALA A 1 101 ? 9.355 10.176 -32.657 1.00 77.44 101 ALA A N 1
ATOM 735 C CA . ALA A 1 101 ? 9.875 11.515 -32.941 1.00 77.44 101 ALA A CA 1
ATOM 736 C C . ALA A 1 101 ? 11.400 11.545 -33.147 1.00 77.44 101 ALA A C 1
ATOM 738 O O . ALA A 1 101 ? 11.893 12.369 -33.910 1.00 77.44 101 ALA A O 1
ATOM 739 N N . HIS A 1 102 ? 12.142 10.643 -32.501 1.00 75.94 102 HIS A N 1
ATOM 740 C CA . HIS A 1 102 ? 13.583 10.498 -32.701 1.00 75.94 102 HIS A CA 1
ATOM 741 C C . HIS A 1 102 ? 13.930 9.898 -34.073 1.00 75.94 102 HIS A C 1
ATOM 743 O O . HIS A 1 102 ? 14.989 10.191 -34.603 1.00 75.94 102 HIS A O 1
ATOM 749 N N . LEU A 1 103 ? 13.037 9.104 -34.672 1.00 77.00 103 LEU A N 1
ATOM 750 C CA . LEU A 1 103 ? 13.247 8.492 -35.992 1.00 77.00 103 LEU A CA 1
ATOM 751 C C . LEU A 1 103 ? 12.963 9.433 -37.181 1.00 77.00 103 LEU A C 1
ATOM 753 O O . LEU A 1 103 ? 13.330 9.101 -38.306 1.00 77.00 103 LEU A O 1
ATOM 757 N N . ILE A 1 104 ? 12.285 10.565 -36.961 1.00 76.69 104 ILE A N 1
ATOM 758 C CA . ILE A 1 104 ? 11.962 11.568 -38.003 1.00 76.69 104 ILE A CA 1
ATOM 759 C C . ILE A 1 104 ? 12.857 12.817 -37.967 1.00 76.69 104 ILE A C 1
ATOM 761 O O . ILE A 1 104 ? 12.703 13.673 -38.839 1.00 76.69 104 ILE A O 1
ATOM 765 N N . GLY A 1 105 ? 13.759 12.938 -36.988 1.00 55.94 105 GLY A N 1
ATOM 766 C CA . GLY A 1 105 ? 14.776 13.996 -36.909 1.00 55.94 105 GLY A CA 1
ATOM 767 C C . GLY A 1 105 ? 16.157 13.461 -37.241 1.00 55.94 105 GLY A C 1
ATOM 768 O O . GLY A 1 105 ? 16.913 14.200 -37.905 1.00 55.94 105 GLY A O 1
#

Secondary structure (DSSP, 8-state):
-HHHHHHHHHHHHHHHHHHHHTT-HHHHHHHHHHHHHHHHHTT-HHHHHHHHHHHHHHHHTT---SSHHHHHHHHHHHHHHHHHHHHHHHHHHHHHHHHHHHT--